Protein AF-A0A855YEQ7-F1 (afdb_monomer)

Secondary structure (DSSP, 8-state):
-EEEEEEE-SS-EEEEEE--TTS-HHHHHHHHHHHHHHHHHHH-TTHHHHSTT---S-S--------TTHHHHHHHHHHHHHHHHHHHHHHHS-SB-TTT--B-GGGGGG--

Mean predicted aligned error: 11.32 Å

Structure (mmCIF, N/CA/C/O backbone):
data_AF-A0A855YEQ7-F1
#
_entry.id   AF-A0A855YEQ7-F1
#
loop_
_atom_site.group_PDB
_atom_site.id
_atom_site.type_symbol
_atom_site.label_atom_id
_atom_site.label_alt_id
_atom_site.label_comp_id
_atom_site.label_asym_id
_atom_site.label_entity_id
_atom_site.label_seq_id
_atom_site.pdbx_PDB_ins_code
_atom_site.Cartn_x
_atom_site.Cartn_y
_atom_site.Cartn_z
_atom_site.occupancy
_atom_site.B_iso_or_equiv
_atom_site.auth_seq_id
_atom_site.auth_comp_id
_atom_site.auth_asym_id
_atom_site.auth_atom_id
_atom_site.pdbx_PDB_model_num
ATOM 1 N N . MET A 1 1 ? 3.427 -0.144 15.877 1.00 84.12 1 MET A N 1
ATOM 2 C CA . MET A 1 1 ? 2.854 -0.295 14.528 1.00 84.12 1 MET A CA 1
ATOM 3 C C . MET A 1 1 ? 3.107 -1.720 14.095 1.00 84.12 1 MET A C 1
ATOM 5 O O . MET A 1 1 ? 4.211 -2.188 14.335 1.00 84.12 1 MET A O 1
ATOM 9 N N . GLU A 1 2 ? 2.123 -2.392 13.507 1.00 91.06 2 GLU A N 1
ATOM 10 C CA . GLU A 1 2 ? 2.214 -3.827 13.221 1.00 91.06 2 GLU A CA 1
ATOM 11 C C . GLU A 1 2 ? 1.564 -4.166 11.876 1.00 91.06 2 GLU A C 1
ATOM 13 O O . GLU A 1 2 ? 0.474 -3.677 11.573 1.00 91.06 2 GLU A O 1
ATOM 18 N N . ILE A 1 3 ? 2.228 -4.996 11.070 1.00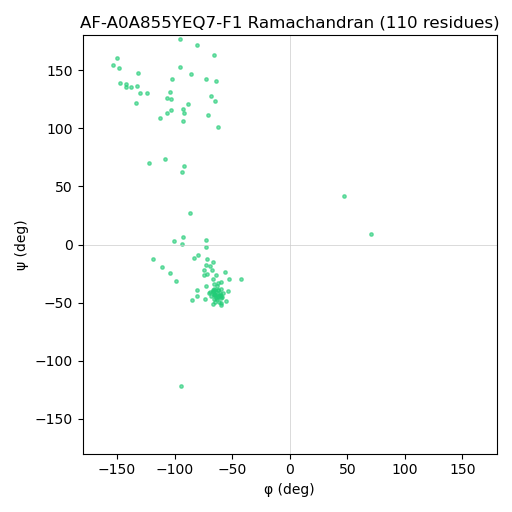 90.19 3 ILE A N 1
ATOM 19 C CA . ILE A 1 3 ? 1.667 -5.551 9.833 1.00 90.19 3 ILE A CA 1
ATOM 20 C C . ILE A 1 3 ? 1.037 -6.892 10.197 1.00 90.19 3 ILE A C 1
ATOM 22 O O . ILE A 1 3 ? 1.735 -7.798 10.637 1.00 90.19 3 ILE A O 1
ATOM 26 N N . ILE A 1 4 ? -0.278 -7.005 10.030 1.00 90.19 4 ILE A N 1
ATOM 27 C CA . ILE A 1 4 ? -1.028 -8.212 10.391 1.00 90.19 4 ILE A CA 1
ATOM 28 C C . ILE A 1 4 ? -0.972 -9.209 9.236 1.00 90.19 4 ILE A C 1
ATOM 30 O O . ILE A 1 4 ? -0.696 -10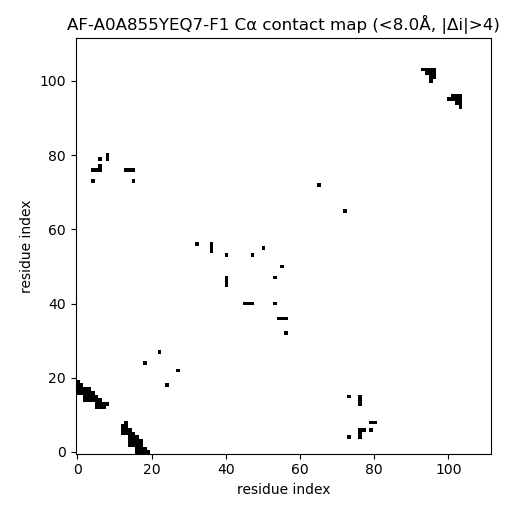.384 9.452 1.00 90.19 4 ILE A O 1
ATOM 34 N N . LYS A 1 5 ? -1.233 -8.734 8.011 1.00 88.56 5 LYS A N 1
ATOM 35 C CA . LYS A 1 5 ? -1.091 -9.499 6.766 1.00 88.56 5 LYS A CA 1
ATOM 36 C C . LYS A 1 5 ? -0.695 -8.587 5.620 1.00 88.56 5 LYS A C 1
ATOM 38 O O . LYS A 1 5 ? -1.037 -7.406 5.620 1.00 88.56 5 LYS A O 1
ATOM 43 N N . ALA A 1 6 ? -0.002 -9.148 4.643 1.00 90.38 6 ALA A N 1
ATOM 44 C CA . ALA A 1 6 ? 0.320 -8.478 3.399 1.00 90.38 6 ALA A CA 1
ATOM 45 C C . ALA A 1 6 ? 0.363 -9.508 2.273 1.00 90.38 6 ALA A C 1
ATOM 47 O O . ALA A 1 6 ? 0.901 -10.598 2.460 1.00 90.38 6 ALA A O 1
ATOM 48 N N . GLU A 1 7 ? -0.172 -9.135 1.121 1.00 89.88 7 GLU A N 1
ATOM 49 C CA . GLU A 1 7 ? -0.142 -9.919 -0.104 1.00 89.88 7 GLU A CA 1
ATOM 50 C C . GLU A 1 7 ? 0.340 -9.023 -1.246 1.00 89.88 7 GLU A C 1
ATOM 52 O O . GLU A 1 7 ? -0.119 -7.888 -1.412 1.00 89.88 7 GLU A O 1
ATOM 57 N N . ALA A 1 8 ? 1.321 -9.518 -1.998 1.00 89.56 8 ALA A N 1
ATOM 58 C CA . ALA A 1 8 ? 1.896 -8.823 -3.137 1.00 89.56 8 ALA A CA 1
ATOM 59 C C . ALA A 1 8 ? 1.414 -9.485 -4.430 1.00 89.56 8 ALA A C 1
ATOM 61 O O . ALA A 1 8 ? 1.780 -10.622 -4.725 1.00 89.56 8 ALA A O 1
ATOM 62 N N . CYS A 1 9 ? 0.614 -8.751 -5.196 1.00 86.88 9 CYS A N 1
ATOM 63 C CA . CYS A 1 9 ? 0.153 -9.140 -6.521 1.00 86.88 9 CYS A CA 1
ATOM 64 C C . CYS A 1 9 ? 1.074 -8.521 -7.588 1.00 86.88 9 CYS A C 1
ATOM 66 O O . CYS A 1 9 ? 1.999 -7.760 -7.288 1.00 86.88 9 CYS A O 1
ATOM 68 N N . LYS A 1 10 ? 0.828 -8.836 -8.862 1.00 83.56 10 LYS A N 1
ATOM 69 C CA . LYS A 1 10 ? 1.684 -8.397 -9.977 1.00 83.56 10 LYS A CA 1
ATOM 70 C C . LYS A 1 10 ? 1.722 -6.872 -10.159 1.00 83.56 10 LYS A C 1
ATOM 72 O O . LYS A 1 10 ? 2.761 -6.331 -10.529 1.00 83.56 10 LYS A O 1
ATOM 77 N N . ASP A 1 11 ? 0.610 -6.183 -9.919 1.00 86.25 11 ASP A N 1
ATOM 78 C CA . ASP A 1 11 ? 0.423 -4.747 -10.180 1.00 86.25 11 ASP A CA 1
ATOM 79 C C . ASP A 1 11 ? 0.113 -3.918 -8.917 1.00 86.25 11 ASP A C 1
ATOM 81 O O . ASP A 1 11 ? 0.171 -2.684 -8.950 1.00 86.25 11 ASP A O 1
ATOM 85 N N . ARG A 1 12 ? -0.199 -4.573 -7.794 1.00 87.88 12 ARG A N 1
ATOM 86 C CA . ARG A 1 12 ? -0.654 -3.938 -6.550 1.00 87.88 12 ARG A CA 1
ATOM 87 C C . ARG A 1 12 ? -0.249 -4.746 -5.316 1.00 87.88 12 ARG A C 1
ATOM 89 O O . ARG A 1 12 ? 0.037 -5.933 -5.400 1.00 87.88 12 ARG A O 1
ATOM 96 N N . ILE A 1 13 ? -0.237 -4.091 -4.157 1.00 91.81 13 ILE A N 1
ATOM 97 C CA . ILE A 1 13 ? 0.008 -4.738 -2.862 1.00 91.81 13 ILE A CA 1
ATOM 98 C C . ILE A 1 13 ? -1.166 -4.437 -1.938 1.00 91.81 13 ILE A C 1
ATOM 100 O O . ILE A 1 13 ? -1.532 -3.272 -1.757 1.00 91.81 13 ILE A O 1
ATOM 104 N N . HIS A 1 14 ? -1.706 -5.481 -1.319 1.00 91.94 14 HIS A N 1
ATOM 105 C CA . HIS A 1 14 ? -2.747 -5.401 -0.303 1.00 91.94 14 HIS A CA 1
ATOM 106 C C . HIS A 1 14 ? -2.130 -5.630 1.075 1.00 91.94 14 HIS A C 1
ATOM 108 O O . HIS A 1 14 ? -1.360 -6.564 1.277 1.00 91.94 14 HIS A O 1
ATOM 114 N N . MET A 1 15 ? -2.433 -4.764 2.042 1.00 91.88 15 MET A N 1
ATOM 115 C CA . MET A 1 15 ? -1.894 -4.881 3.399 1.00 91.88 15 MET A CA 1
ATOM 116 C C . MET A 1 15 ? -2.970 -4.601 4.437 1.00 91.88 15 MET A C 1
ATOM 118 O O . MET A 1 15 ? -3.688 -3.606 4.351 1.00 91.88 15 MET A O 1
ATOM 122 N N . LEU A 1 16 ? -3.013 -5.444 5.465 1.00 92.38 16 LEU A N 1
ATOM 123 C CA . LEU A 1 16 ? -3.771 -5.233 6.686 1.00 92.38 16 LEU A CA 1
ATOM 124 C C . LEU A 1 16 ? -2.811 -4.810 7.794 1.00 92.38 16 LEU A C 1
ATOM 126 O O . LEU A 1 16 ? -1.938 -5.577 8.208 1.00 92.38 16 LEU A O 1
ATOM 130 N N . VAL A 1 17 ? -2.975 -3.585 8.285 1.00 92.50 17 VAL A N 1
ATOM 131 C CA . VAL A 1 17 ? -1.990 -2.939 9.157 1.00 92.50 17 VAL A CA 1
ATOM 132 C C . VAL A 1 17 ? -2.669 -2.313 10.370 1.00 92.50 17 VAL A C 1
ATOM 134 O O . VAL A 1 17 ? -3.694 -1.647 10.249 1.00 92.50 17 VAL A O 1
ATOM 137 N N . SER A 1 18 ? -2.067 -2.494 11.543 1.00 92.75 18 SER A N 1
ATOM 138 C CA . SER A 1 18 ? -2.436 -1.809 12.780 1.00 92.75 18 SER A CA 1
ATOM 139 C C . SER A 1 18 ? -1.590 -0.544 12.949 1.00 92.75 18 SER A C 1
ATOM 141 O O . SER A 1 18 ? -0.385 -0.601 13.240 1.00 92.75 18 SER A O 1
ATOM 143 N N . ILE A 1 19 ? -2.222 0.612 12.735 1.00 91.62 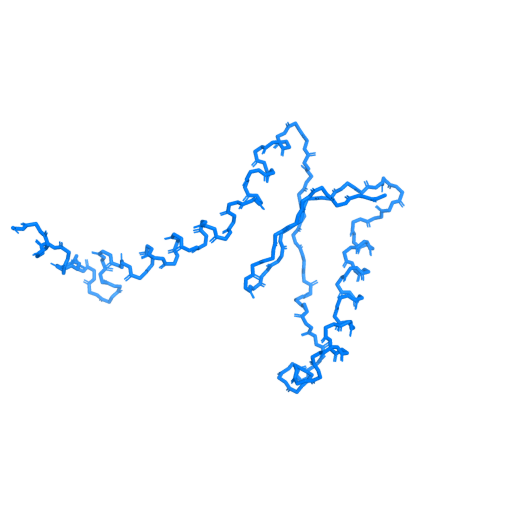19 ILE A N 1
ATOM 144 C CA . ILE A 1 19 ? -1.595 1.937 12.816 1.00 91.62 19 ILE A CA 1
ATOM 145 C C . ILE A 1 19 ? -1.998 2.606 14.141 1.00 91.62 19 ILE A C 1
ATOM 147 O O . ILE A 1 19 ? -3.190 2.746 14.412 1.00 91.62 19 ILE A O 1
ATOM 151 N N . PRO A 1 20 ? -1.038 3.048 14.976 1.00 92.94 20 PRO A N 1
ATOM 152 C CA . PRO A 1 20 ? -1.348 3.843 16.161 1.00 92.94 20 PRO A CA 1
ATOM 153 C C . PRO A 1 20 ? -1.975 5.191 15.784 1.00 92.94 20 PRO A C 1
ATOM 155 O O . PRO A 1 20 ? -1.477 5.854 14.881 1.00 92.94 20 PRO A O 1
ATOM 158 N N . LEU A 1 21 ? -2.970 5.660 16.545 1.00 90.62 21 LEU A N 1
ATOM 159 C CA . LEU A 1 21 ? -3.684 6.927 16.283 1.00 90.62 21 LEU A CA 1
ATOM 160 C C . LEU A 1 21 ? -2.780 8.172 16.205 1.00 90.62 21 LEU A C 1
ATOM 162 O O . LEU A 1 21 ? -3.144 9.162 15.582 1.00 90.62 21 LEU A O 1
ATOM 166 N N . LYS A 1 22 ? -1.594 8.130 16.827 1.00 93.38 22 LYS A N 1
ATOM 167 C CA . LYS A 1 22 ? -0.604 9.219 16.771 1.00 93.38 22 LYS A CA 1
ATOM 168 C C . LYS A 1 22 ? 0.040 9.378 15.388 1.00 93.38 22 LYS A C 1
ATOM 170 O O . LYS A 1 22 ? 0.653 10.408 15.126 1.00 93.38 22 LYS A O 1
ATOM 175 N N . LEU A 1 23 ? -0.042 8.359 14.533 1.00 93.19 23 LEU A N 1
ATOM 176 C CA . LEU A 1 23 ? 0.559 8.346 13.206 1.00 93.19 23 LEU A CA 1
ATOM 177 C C . LEU A 1 23 ? -0.534 8.494 12.148 1.00 93.19 23 LEU A C 1
ATOM 179 O O . LEU A 1 23 ? -1.476 7.705 12.107 1.00 93.19 23 LEU A O 1
ATOM 183 N N . SER A 1 24 ? -0.395 9.477 11.257 1.00 93.62 24 SER A N 1
ATOM 184 C CA . SER A 1 24 ? -1.333 9.615 10.147 1.00 93.62 24 SER A CA 1
ATOM 185 C C . SER A 1 24 ? -1.117 8.516 9.104 1.00 93.62 24 SER A C 1
ATOM 187 O O . SER A 1 24 ? 0.012 8.135 8.779 1.00 93.62 24 SER A O 1
ATOM 189 N N . VAL A 1 25 ? -2.220 8.032 8.532 1.00 92.94 25 VAL A N 1
ATOM 190 C CA . VAL A 1 25 ? -2.201 7.022 7.463 1.00 92.94 25 VAL A CA 1
ATOM 191 C C . VAL A 1 25 ? -1.386 7.509 6.262 1.00 92.94 25 VAL A C 1
ATOM 193 O O . VAL A 1 25 ? -0.587 6.760 5.704 1.00 92.94 25 VAL A O 1
ATOM 196 N N . SER A 1 26 ? -1.539 8.781 5.886 1.00 93.19 26 SER A N 1
ATOM 197 C CA . SER A 1 26 ? -0.822 9.378 4.757 1.00 93.19 26 SER A CA 1
ATOM 198 C C . SER A 1 26 ? 0.690 9.427 4.980 1.00 93.19 26 SER A C 1
ATOM 200 O O . SER A 1 26 ? 1.442 9.109 4.059 1.00 93.19 26 SER A O 1
ATOM 202 N N . ALA A 1 27 ? 1.146 9.763 6.192 1.00 93.44 27 ALA A N 1
ATOM 203 C CA . ALA A 1 27 ? 2.568 9.751 6.525 1.00 93.44 27 ALA A CA 1
ATOM 204 C C . ALA A 1 27 ? 3.131 8.329 6.485 1.00 93.44 27 ALA A C 1
ATOM 206 O O . ALA A 1 27 ? 4.199 8.109 5.911 1.00 93.44 27 ALA A O 1
ATOM 207 N N . PHE A 1 28 ? 2.393 7.356 7.027 1.00 93.75 28 PHE A N 1
ATOM 208 C CA . PHE A 1 28 ? 2.800 5.956 6.984 1.00 93.75 28 PHE A CA 1
ATOM 209 C C . PHE A 1 28 ? 2.953 5.442 5.545 1.00 93.75 28 PHE A C 1
ATOM 211 O O . PHE A 1 28 ? 4.012 4.931 5.179 1.00 93.75 28 PHE A O 1
ATOM 218 N N . ILE A 1 29 ? 1.930 5.621 4.707 1.00 94.38 29 ILE A N 1
ATOM 219 C CA . ILE A 1 29 ? 1.963 5.167 3.312 1.00 94.38 29 ILE A CA 1
ATOM 220 C C . ILE A 1 29 ? 3.021 5.929 2.506 1.00 94.38 29 ILE A C 1
ATOM 222 O O . ILE A 1 29 ? 3.720 5.327 1.690 1.00 94.38 29 ILE A O 1
ATOM 226 N N . GLY A 1 30 ? 3.189 7.230 2.752 1.00 94.38 30 GLY A N 1
ATOM 227 C CA . GLY A 1 30 ? 4.239 8.036 2.129 1.00 94.38 30 GLY A CA 1
ATOM 228 C C . GLY A 1 30 ? 5.637 7.505 2.443 1.00 94.38 30 GLY A C 1
ATOM 229 O O . GLY A 1 30 ? 6.447 7.321 1.532 1.00 94.38 30 GLY A O 1
ATOM 230 N N . TYR A 1 31 ? 5.897 7.183 3.712 1.00 94.38 31 TYR A N 1
ATOM 231 C CA . TYR A 1 31 ? 7.152 6.568 4.138 1.00 94.38 31 TYR A CA 1
ATOM 232 C C . TYR A 1 31 ? 7.362 5.201 3.480 1.00 94.38 31 TYR A C 1
ATOM 234 O O . TYR A 1 31 ? 8.414 4.960 2.885 1.00 94.38 31 TYR A O 1
ATOM 242 N N . LEU A 1 32 ? 6.349 4.330 3.531 1.00 94.19 32 LEU A N 1
ATOM 243 C CA . LEU A 1 32 ? 6.420 2.976 2.989 1.00 94.19 32 LEU A CA 1
ATOM 244 C C . LEU A 1 32 ? 6.705 2.989 1.481 1.00 94.19 32 LEU A C 1
ATOM 246 O O . LEU A 1 32 ? 7.645 2.340 1.020 1.00 94.19 32 LEU A O 1
ATOM 250 N N . LYS A 1 33 ? 5.945 3.775 0.708 1.00 93.75 33 LYS A N 1
ATOM 251 C CA . LYS A 1 33 ? 6.114 3.908 -0.748 1.00 93.75 33 LYS A CA 1
ATOM 252 C C . LYS A 1 33 ? 7.455 4.549 -1.107 1.00 93.75 33 LYS A C 1
ATOM 254 O O . LYS A 1 33 ? 8.099 4.125 -2.063 1.00 93.75 33 LYS A O 1
ATOM 259 N N . GLY A 1 34 ? 7.900 5.543 -0.338 1.00 93.25 34 GLY A N 1
ATOM 260 C CA . GLY A 1 34 ? 9.181 6.215 -0.560 1.00 93.25 34 GLY A CA 1
ATOM 261 C C . GLY A 1 34 ? 10.379 5.295 -0.322 1.00 93.25 34 GLY A C 1
ATOM 262 O O . GLY A 1 34 ? 11.244 5.171 -1.190 1.00 93.25 34 GLY A O 1
ATOM 263 N N . LYS A 1 35 ? 10.419 4.615 0.830 1.00 94.62 35 LYS A N 1
ATOM 264 C CA . LYS A 1 35 ? 11.525 3.715 1.191 1.00 94.62 35 LYS A CA 1
ATOM 265 C C . LYS A 1 35 ? 11.573 2.470 0.318 1.00 94.62 35 LYS A C 1
ATOM 267 O O . LYS A 1 35 ? 12.647 2.142 -0.175 1.00 94.62 35 LYS A O 1
ATOM 272 N N . SER A 1 36 ? 10.431 1.837 0.056 1.00 92.88 36 SER A N 1
ATOM 273 C CA . SER A 1 36 ? 10.374 0.686 -0.857 1.00 92.88 36 SER A CA 1
ATOM 274 C C . SER A 1 36 ? 10.837 1.051 -2.265 1.00 92.88 36 SER A C 1
ATOM 276 O O . SER A 1 36 ? 11.648 0.332 -2.836 1.00 92.88 36 SER A O 1
ATOM 278 N N . SER A 1 37 ? 10.411 2.199 -2.807 1.00 91.31 37 SER A N 1
ATOM 279 C CA . SER A 1 37 ? 10.866 2.639 -4.129 1.00 91.31 37 SER A CA 1
ATOM 280 C C . SER A 1 37 ? 12.383 2.820 -4.180 1.00 91.31 37 SER A C 1
ATOM 282 O O . SER A 1 37 ? 12.987 2.483 -5.194 1.00 91.31 37 SER A O 1
ATOM 284 N N . LEU A 1 38 ? 12.998 3.338 -3.111 1.00 90.31 38 LEU A N 1
ATOM 285 C CA . LEU A 1 38 ? 14.452 3.461 -3.030 1.00 90.31 38 LEU A CA 1
ATOM 286 C C . LEU A 1 38 ? 15.124 2.082 -3.011 1.00 90.31 38 LEU A C 1
ATOM 288 O O . LEU A 1 38 ? 16.015 1.845 -3.818 1.00 90.31 38 LEU A O 1
ATOM 292 N N . MET A 1 39 ? 14.663 1.174 -2.144 1.00 92.25 39 MET A N 1
ATOM 293 C CA . MET A 1 39 ? 15.224 -0.177 -2.016 1.00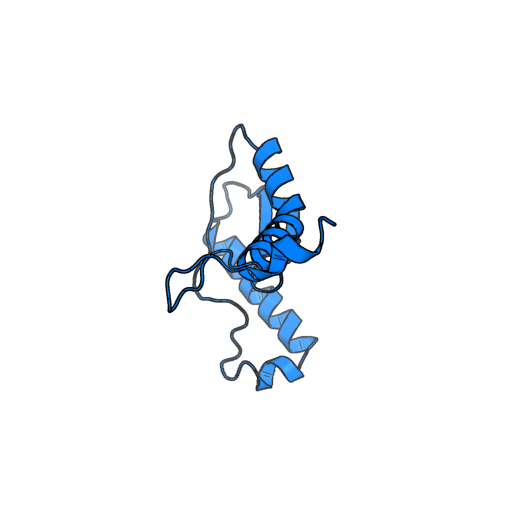 92.25 39 MET A CA 1
ATOM 294 C C . MET A 1 39 ? 15.110 -0.982 -3.316 1.00 92.25 39 MET A C 1
ATOM 296 O O . MET A 1 39 ? 16.068 -1.630 -3.720 1.00 92.25 39 MET A O 1
ATOM 300 N N . ILE A 1 40 ? 13.972 -0.899 -4.009 1.00 90.81 40 ILE A N 1
ATOM 301 C CA . ILE A 1 40 ? 13.745 -1.612 -5.273 1.00 90.81 40 ILE A CA 1
ATOM 302 C C . ILE A 1 40 ? 14.676 -1.095 -6.371 1.00 90.81 40 ILE A C 1
ATOM 304 O O . ILE A 1 40 ? 15.245 -1.891 -7.111 1.00 90.81 40 ILE A O 1
ATOM 308 N N . PHE A 1 41 ? 14.861 0.224 -6.490 1.00 89.38 41 PHE A N 1
ATOM 309 C CA . PHE A 1 41 ? 15.773 0.773 -7.499 1.00 89.38 41 PHE A CA 1
ATOM 310 C C . PHE A 1 41 ? 17.248 0.527 -7.185 1.00 89.38 41 PHE A C 1
ATOM 312 O O . PHE A 1 41 ? 18.051 0.513 -8.118 1.00 89.38 41 PHE A O 1
ATOM 319 N N . ASP A 1 42 ? 17.592 0.350 -5.911 1.00 89.25 42 ASP A N 1
ATOM 320 C CA . ASP A 1 42 ? 18.940 -0.020 -5.482 1.00 89.25 42 ASP A CA 1
ATOM 321 C C . ASP A 1 42 ? 19.238 -1.495 -5.800 1.00 89.25 42 ASP A C 1
ATOM 323 O O . ASP A 1 42 ? 20.240 -1.806 -6.438 1.00 89.25 42 ASP A O 1
ATOM 327 N N . GLN A 1 43 ? 18.308 -2.400 -5.473 1.00 90.31 43 GLN A N 1
ATOM 328 C CA . GLN A 1 43 ? 18.439 -3.841 -5.735 1.00 90.31 43 GLN A CA 1
ATOM 329 C C . GLN A 1 43 ? 18.295 -4.207 -7.220 1.00 90.31 43 GLN A C 1
ATOM 331 O O . GLN A 1 43 ? 18.965 -5.111 -7.715 1.00 90.31 43 GLN A O 1
ATOM 336 N N . HIS A 1 44 ? 17.432 -3.504 -7.953 1.00 86.69 44 HIS A N 1
ATOM 337 C CA . HIS A 1 44 ? 17.121 -3.779 -9.354 1.00 86.69 44 HIS A CA 1
ATOM 338 C C . HIS A 1 44 ? 17.412 -2.552 -10.221 1.00 86.69 44 HIS A C 1
ATOM 340 O O . HIS A 1 44 ? 16.508 -1.916 -10.773 1.00 86.69 44 HIS A O 1
ATOM 346 N N . ALA A 1 45 ? 18.699 -2.243 -10.395 1.00 79.75 45 ALA A N 1
ATOM 347 C CA . ALA A 1 45 ? 19.161 -1.089 -11.168 1.00 79.75 45 ALA A CA 1
ATOM 348 C C . ALA A 1 45 ? 18.574 -1.025 -12.595 1.00 79.75 45 ALA A C 1
ATOM 350 O O . ALA A 1 45 ? 18.331 0.063 -13.116 1.00 79.75 45 ALA A O 1
ATOM 351 N N . ASN A 1 46 ? 18.266 -2.175 -13.207 1.00 80.56 46 ASN A N 1
ATOM 352 C CA . ASN A 1 46 ? 17.652 -2.255 -14.537 1.00 80.56 46 ASN A CA 1
ATOM 353 C C . ASN A 1 46 ? 16.255 -1.606 -14.597 1.00 80.56 46 ASN A C 1
ATOM 355 O O . ASN A 1 46 ? 15.907 -0.980 -15.602 1.00 80.56 46 ASN A O 1
ATOM 359 N N . LEU A 1 47 ? 15.476 -1.663 -13.508 1.00 79.69 47 LEU A N 1
ATOM 360 C CA . LEU A 1 47 ? 14.155 -1.025 -13.433 1.00 79.69 47 LEU A CA 1
ATOM 361 C C . LEU A 1 47 ? 14.254 0.500 -13.533 1.00 79.69 47 LEU A C 1
ATOM 363 O O . LEU A 1 47 ? 13.335 1.149 -14.023 1.00 79.69 47 LEU A O 1
ATOM 367 N N . LYS A 1 48 ? 15.383 1.098 -13.143 1.00 69.69 48 LYS A N 1
ATOM 368 C CA . LYS A 1 48 ? 15.618 2.546 -13.255 1.00 69.69 48 LYS A CA 1
ATOM 369 C C . LYS A 1 48 ? 15.528 3.042 -14.702 1.00 69.69 48 LYS A C 1
ATOM 371 O O . LYS A 1 48 ? 15.101 4.174 -14.928 1.00 69.69 48 LYS A O 1
ATOM 376 N N . TYR A 1 49 ? 15.920 2.205 -15.664 1.00 70.56 49 TYR A N 1
ATOM 377 C CA . TYR A 1 49 ? 15.877 2.526 -17.091 1.00 70.56 49 TYR A CA 1
ATOM 378 C C . TYR A 1 49 ? 14.478 2.342 -17.682 1.00 70.56 49 TYR A C 1
ATOM 380 O O . TYR A 1 49 ? 14.036 3.174 -18.475 1.00 70.56 49 TYR A O 1
ATOM 388 N N . GLN A 1 50 ? 13.759 1.299 -17.256 1.00 76.81 50 GLN A N 1
ATOM 389 C CA . GLN A 1 50 ? 12.366 1.070 -17.656 1.00 76.81 50 GLN A CA 1
ATOM 390 C C . GLN A 1 50 ? 11.450 2.176 -17.109 1.00 76.81 50 GLN A C 1
ATOM 392 O O . GLN A 1 50 ? 10.690 2.804 -17.846 1.00 76.81 50 GLN A O 1
ATOM 397 N N . TYR A 1 51 ? 11.600 2.514 -15.828 1.00 75.44 51 TYR A N 1
ATOM 398 C CA . TYR A 1 51 ? 10.852 3.571 -15.157 1.00 75.44 51 TYR A CA 1
ATOM 399 C C . TYR A 1 51 ? 11.601 4.904 -15.242 1.00 75.44 51 TYR A C 1
ATOM 401 O O . TYR A 1 51 ? 12.019 5.443 -14.222 1.00 75.44 51 TYR A O 1
ATOM 409 N N . ARG A 1 52 ? 11.734 5.482 -16.445 1.00 67.94 52 ARG A N 1
ATOM 410 C CA . ARG A 1 52 ? 12.498 6.721 -16.755 1.00 67.94 52 ARG A CA 1
ATOM 411 C C . ARG A 1 52 ? 12.353 7.884 -15.751 1.00 67.94 52 ARG A C 1
ATOM 413 O O . ARG A 1 52 ? 13.276 8.676 -15.593 1.00 67.94 52 ARG A O 1
ATOM 420 N N . LYS A 1 53 ? 11.208 8.003 -15.062 1.00 75.06 53 LYS A N 1
ATOM 421 C CA . LYS A 1 53 ? 10.935 9.030 -14.030 1.00 75.06 53 LYS A CA 1
ATOM 422 C C . LYS A 1 53 ? 11.259 8.594 -12.590 1.00 75.06 53 LYS A C 1
ATOM 424 O O . LYS A 1 53 ? 10.920 9.323 -11.664 1.00 75.06 53 LYS A O 1
ATOM 429 N N . ARG A 1 54 ? 11.869 7.421 -12.396 1.00 76.62 54 ARG A N 1
ATOM 430 C CA . ARG A 1 54 ? 12.160 6.760 -11.108 1.00 76.62 54 ARG A CA 1
ATOM 431 C C . ARG A 1 54 ? 10.961 6.747 -10.157 1.00 76.62 54 ARG A C 1
ATOM 433 O O . ARG A 1 54 ? 11.090 7.012 -8.968 1.00 76.62 54 ARG A O 1
ATOM 440 N N . LYS A 1 55 ? 9.772 6.481 -10.700 1.00 84.50 55 LYS A N 1
ATOM 441 C CA . LYS A 1 55 ? 8.536 6.335 -9.926 1.00 84.50 55 LYS A CA 1
ATOM 442 C C . LYS A 1 55 ? 8.105 4.888 -10.018 1.00 84.50 55 LYS A C 1
ATOM 444 O O . LYS A 1 55 ? 7.700 4.461 -11.092 1.00 84.50 55 LYS A O 1
ATOM 449 N N . PHE A 1 56 ? 8.231 4.166 -8.912 1.00 88.31 56 PHE A N 1
ATOM 450 C CA . PHE A 1 56 ? 7.758 2.790 -8.826 1.00 88.31 56 PHE A CA 1
ATOM 451 C C . PHE A 1 56 ? 6.244 2.747 -8.567 1.00 88.31 56 PHE A C 1
ATOM 453 O O . PHE A 1 56 ? 5.507 2.046 -9.245 1.00 88.31 56 PHE A O 1
ATOM 460 N N . TRP A 1 57 ? 5.764 3.582 -7.641 1.00 91.44 57 TRP A N 1
ATOM 461 C CA . TRP A 1 57 ? 4.354 3.635 -7.263 1.00 91.44 57 TRP A CA 1
ATOM 462 C C . TRP A 1 57 ? 3.553 4.709 -8.010 1.00 91.44 57 TRP A C 1
ATOM 464 O O . TRP A 1 57 ? 4.065 5.784 -8.340 1.00 91.44 57 TRP A O 1
ATOM 474 N N . CYS A 1 58 ? 2.248 4.472 -8.169 1.00 90.50 58 CYS A N 1
ATOM 475 C CA . CYS A 1 58 ? 1.285 5.506 -8.547 1.00 90.50 58 CYS A CA 1
ATOM 476 C C . CYS A 1 58 ? 1.145 6.572 -7.436 1.00 90.50 58 CYS A C 1
ATOM 478 O O . CYS A 1 58 ? 1.550 6.359 -6.292 1.00 90.50 58 CYS A O 1
ATOM 480 N N . LYS A 1 59 ? 0.584 7.750 -7.746 1.00 89.56 59 LYS A N 1
ATOM 481 C CA . LYS A 1 59 ? 0.430 8.834 -6.751 1.00 89.56 59 LYS A CA 1
ATOM 482 C C . LYS A 1 59 ? -0.567 8.476 -5.640 1.00 89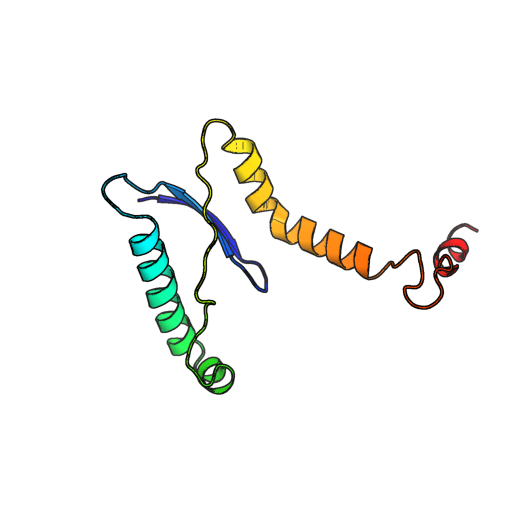.56 59 LYS A C 1
ATOM 484 O O . LYS A 1 59 ? -0.310 8.780 -4.480 1.00 89.56 59 LYS A O 1
ATOM 489 N N . GLY A 1 60 ? -1.670 7.822 -5.997 1.00 91.94 60 GLY A N 1
ATOM 490 C CA . GLY A 1 60 ? -2.751 7.479 -5.074 1.00 91.94 60 GLY A CA 1
ATO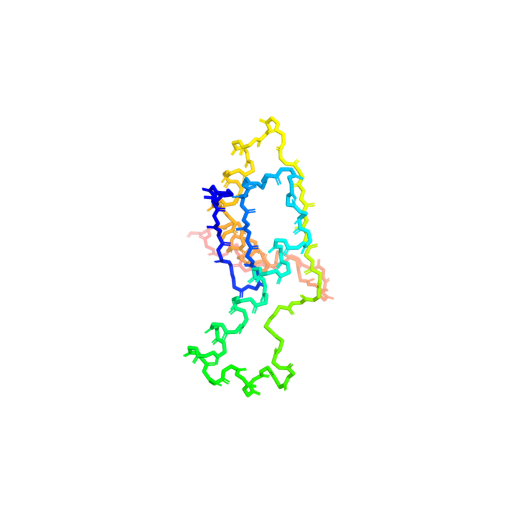M 491 C C . GLY A 1 60 ? -2.477 6.240 -4.223 1.00 91.94 60 GLY A C 1
ATOM 492 O O . GLY A 1 60 ? -1.491 5.525 -4.412 1.00 91.94 60 GLY A O 1
ATOM 493 N N . PHE A 1 61 ? -3.361 6.010 -3.263 1.00 94.44 61 PHE A N 1
ATOM 494 C CA . PHE A 1 61 ? -3.510 4.764 -2.520 1.00 94.44 61 PHE A CA 1
ATOM 495 C C . PHE A 1 61 ? -4.961 4.673 -2.041 1.00 94.44 61 PHE A C 1
ATOM 497 O O . PHE A 1 61 ? -5.624 5.700 -1.894 1.00 94.44 61 PHE A O 1
ATOM 504 N N . TYR A 1 62 ? -5.440 3.455 -1.816 1.00 92.12 62 TYR A N 1
ATOM 505 C CA . TYR A 1 62 ? -6.743 3.203 -1.214 1.00 92.12 62 TYR A CA 1
ATOM 506 C C . TYR A 1 62 ? -6.551 2.808 0.249 1.00 92.12 62 TYR A C 1
ATOM 508 O O . TYR A 1 62 ? -5.579 2.129 0.586 1.00 92.12 62 TYR A O 1
ATOM 516 N N . VAL A 1 63 ? -7.454 3.256 1.116 1.00 92.06 63 VAL A N 1
ATOM 517 C CA . VAL A 1 63 ? -7.485 2.845 2.517 1.00 92.06 63 VAL A CA 1
ATOM 518 C C . VAL A 1 63 ? -8.927 2.704 2.969 1.00 92.06 63 VAL A C 1
ATOM 520 O O . VAL A 1 63 ? -9.757 3.556 2.660 1.00 92.06 63 VAL A O 1
ATOM 523 N N . ASP A 1 64 ? -9.187 1.650 3.733 1.00 90.62 64 ASP A N 1
ATOM 524 C CA . ASP A 1 64 ? -10.441 1.459 4.442 1.00 90.62 64 ASP A CA 1
ATOM 525 C C . ASP A 1 64 ? -10.170 1.084 5.903 1.00 90.62 64 ASP A C 1
ATOM 527 O O . ASP A 1 64 ? -9.154 0.461 6.237 1.00 90.62 64 ASP A O 1
ATOM 531 N N . THR A 1 65 ? -11.058 1.512 6.794 1.00 89.31 65 THR A N 1
ATOM 532 C CA . THR A 1 65 ? -10.960 1.239 8.227 1.00 89.31 65 THR A CA 1
ATOM 533 C C . THR A 1 65 ? -11.633 -0.076 8.566 1.00 89.31 65 THR A C 1
ATOM 535 O O . THR A 1 65 ? -12.835 -0.251 8.386 1.00 89.31 65 THR A O 1
ATOM 538 N N . VAL A 1 66 ? -10.862 -0.997 9.137 1.00 85.94 66 VAL A N 1
ATOM 539 C CA . VAL A 1 66 ? -11.364 -2.320 9.498 1.00 85.94 66 VAL A CA 1
ATOM 540 C C . VAL A 1 66 ? -11.868 -2.318 10.938 1.00 85.94 66 VAL A C 1
ATOM 542 O O . VAL A 1 66 ? -11.093 -2.167 11.880 1.00 85.94 66 VAL A O 1
ATOM 545 N N . GLY A 1 67 ? -13.179 -2.494 11.099 1.00 83.19 67 GLY A N 1
ATOM 546 C CA . GLY A 1 67 ? -13.834 -2.677 12.394 1.00 83.19 67 GLY A CA 1
ATOM 547 C C . GLY A 1 67 ? -14.021 -4.156 12.750 1.00 83.19 67 GLY A C 1
ATOM 548 O O . GLY A 1 67 ? -13.077 -4.942 12.810 1.00 83.19 67 GLY A O 1
ATOM 549 N N . ARG A 1 68 ? -15.278 -4.558 12.977 1.00 80.06 68 ARG A N 1
ATOM 550 C CA . ARG A 1 68 ? -15.648 -5.910 13.443 1.00 80.06 68 ARG A CA 1
ATOM 551 C C . ARG A 1 68 ? -15.388 -7.028 12.419 1.00 80.06 68 ARG A C 1
ATOM 553 O O . ARG A 1 68 ? -15.190 -8.171 12.816 1.00 80.06 68 ARG A O 1
ATOM 560 N N . ASN A 1 69 ? -15.301 -6.707 11.128 1.00 83.06 69 ASN A N 1
ATOM 561 C CA . ASN A 1 69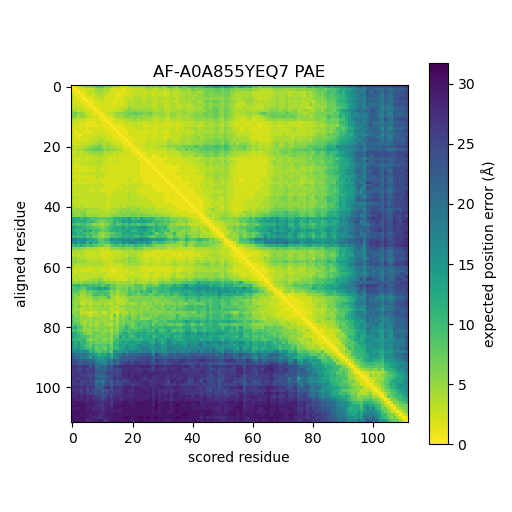 ? -15.167 -7.686 10.036 1.00 83.06 69 ASN A CA 1
ATOM 562 C C . ASN A 1 69 ? -13.714 -8.091 9.730 1.00 83.06 69 ASN A C 1
ATOM 564 O O . ASN A 1 69 ? -13.396 -8.495 8.613 1.00 83.06 69 ASN A O 1
ATOM 568 N N . LYS A 1 70 ? -12.819 -8.012 10.723 1.00 82.56 70 LYS A N 1
ATOM 569 C CA . LYS A 1 70 ? -11.384 -8.274 10.540 1.00 82.56 70 LYS A CA 1
ATOM 570 C C . LYS A 1 70 ? -11.098 -9.635 9.901 1.00 82.56 70 LYS A C 1
ATOM 572 O O . LYS A 1 70 ? -10.221 -9.716 9.054 1.00 82.56 70 LYS A O 1
ATOM 577 N N . LYS A 1 71 ? -11.838 -10.684 10.280 1.00 85.56 71 LYS A N 1
ATOM 578 C CA . LYS A 1 71 ? -11.639 -12.044 9.748 1.00 85.56 71 LYS A CA 1
ATOM 579 C C . LYS A 1 71 ? -11.918 -12.136 8.246 1.00 85.56 71 LYS A C 1
ATOM 581 O O . LYS A 1 71 ? -11.087 -12.659 7.522 1.00 85.56 71 LYS A O 1
ATOM 586 N N . VAL A 1 72 ? -13.026 -11.551 7.793 1.00 83.88 72 VAL A N 1
ATOM 587 C CA . VAL A 1 72 ? -13.433 -11.574 6.379 1.00 83.88 72 VAL A CA 1
ATOM 588 C C . VAL A 1 72 ? -12.407 -10.849 5.509 1.00 83.88 72 VAL A C 1
ATOM 590 O O . VAL A 1 72 ? -11.946 -11.384 4.511 1.00 83.88 72 VAL A O 1
ATOM 593 N N . ILE A 1 73 ? -11.976 -9.657 5.931 1.00 83.31 73 ILE A N 1
ATOM 594 C CA . ILE A 1 73 ? -10.963 -8.879 5.197 1.00 83.31 73 ILE A CA 1
ATOM 595 C C . ILE A 1 73 ? -9.612 -9.597 5.196 1.00 83.31 73 ILE A C 1
ATOM 597 O O . ILE A 1 73 ? -8.857 -9.537 4.231 1.00 83.31 73 ILE A O 1
ATOM 601 N N . GLN A 1 74 ? -9.301 -10.295 6.283 1.00 83.81 74 GLN A N 1
ATOM 602 C CA . GLN A 1 74 ? -8.083 -11.073 6.391 1.00 83.81 74 GLN A CA 1
ATOM 603 C C . GLN A 1 74 ? -8.066 -12.273 5.431 1.00 83.81 74 GLN A C 1
ATOM 605 O O . GLN A 1 74 ? -7.002 -12.577 4.903 1.00 83.81 74 GLN A O 1
ATOM 610 N N . GLU A 1 75 ? -9.196 -12.956 5.242 1.00 85.81 75 GLU A N 1
ATOM 611 C CA . GLU A 1 75 ? -9.344 -14.043 4.262 1.00 85.81 75 GLU A CA 1
ATOM 612 C C . GLU A 1 75 ? -9.308 -13.506 2.830 1.00 85.81 75 GLU A C 1
ATOM 614 O O . GLU A 1 75 ? -8.615 -14.065 1.987 1.00 85.81 75 GLU A O 1
ATOM 619 N N . TYR A 1 76 ? -9.959 -12.369 2.579 1.00 81.75 76 TYR A N 1
ATOM 620 C CA . TYR A 1 76 ? -9.904 -11.675 1.293 1.00 81.75 76 TYR A CA 1
ATOM 621 C C . TYR A 1 76 ? -8.457 -11.352 0.865 1.00 81.75 76 TYR A C 1
ATOM 623 O O . TYR A 1 76 ? -8.037 -11.743 -0.216 1.00 81.75 76 TYR A O 1
ATOM 631 N N . ILE A 1 77 ? -7.637 -10.770 1.755 1.00 82.19 77 ILE A N 1
ATOM 632 C CA . ILE A 1 77 ? -6.200 -10.479 1.504 1.00 82.19 77 ILE A CA 1
ATOM 633 C C . ILE A 1 77 ? -5.320 -11.750 1.510 1.00 82.19 77 ILE A C 1
ATOM 635 O O . ILE A 1 77 ? -4.101 -11.667 1.505 1.00 82.19 77 ILE A O 1
ATOM 639 N N . GLN A 1 78 ? -5.876 -12.947 1.654 1.00 83.12 78 GLN A N 1
ATOM 640 C CA . GLN A 1 78 ? -5.109 -14.179 1.426 1.00 83.12 78 GLN A CA 1
ATOM 641 C C . GLN A 1 78 ? -5.450 -14.834 0.102 1.00 83.12 78 GLN A C 1
ATOM 643 O O . GLN A 1 78 ? -4.650 -15.607 -0.418 1.00 83.12 78 GLN A O 1
ATOM 648 N N . ASN A 1 79 ? -6.651 -14.565 -0.394 1.00 83.50 79 ASN A N 1
ATOM 649 C CA . ASN A 1 79 ? -7.175 -15.177 -1.592 1.00 83.50 79 ASN A CA 1
ATOM 650 C C . ASN A 1 79 ? -7.050 -14.242 -2.799 1.00 83.50 79 ASN A C 1
ATOM 652 O O . ASN A 1 79 ? -7.484 -14.640 -3.876 1.00 83.50 79 ASN A O 1
ATOM 656 N N . GLN A 1 80 ? -6.447 -13.050 -2.669 1.00 80.00 80 GLN A N 1
ATOM 657 C CA . GLN A 1 80 ? -6.427 -12.063 -3.750 1.00 80.00 80 GLN A CA 1
ATOM 658 C C . GLN A 1 80 ? -5.738 -12.619 -4.996 1.00 80.00 80 GLN A C 1
ATOM 660 O O . GLN A 1 80 ? -6.277 -12.494 -6.092 1.00 80.00 80 GLN A O 1
ATOM 665 N N . LEU A 1 81 ? -4.595 -13.298 -4.845 1.00 77.62 81 LEU A N 1
ATOM 666 C CA . LEU A 1 81 ? -3.907 -13.918 -5.980 1.00 77.62 81 LEU A CA 1
ATOM 667 C C . LEU A 1 81 ? -4.767 -15.001 -6.647 1.00 77.62 81 LEU A C 1
ATOM 669 O O . LEU A 1 81 ? -4.775 -15.124 -7.868 1.00 77.62 81 LEU A O 1
ATOM 673 N N . GLN A 1 82 ? -5.489 -15.791 -5.849 1.00 78.06 82 GLN A N 1
ATOM 674 C CA . GLN A 1 82 ? -6.335 -16.874 -6.348 1.00 78.06 82 GLN A CA 1
ATOM 675 C C . GLN A 1 82 ? -7.568 -16.331 -7.078 1.00 78.06 82 GLN A C 1
ATOM 677 O O . GLN A 1 82 ? -7.937 -16.858 -8.127 1.00 78.06 82 GLN A O 1
ATOM 682 N N . GLU A 1 83 ? -8.189 -15.284 -6.543 1.00 74.31 83 GLU A N 1
ATOM 683 C CA . GLU A 1 83 ? -9.313 -14.588 -7.166 1.00 74.31 83 GLU A CA 1
ATOM 684 C C . GLU A 1 83 ? -8.890 -13.906 -8.470 1.00 74.31 83 GLU A C 1
ATOM 686 O O . GLU A 1 83 ? -9.586 -14.060 -9.473 1.00 74.31 83 GLU A O 1
ATOM 691 N N . ASP A 1 84 ? -7.727 -13.244 -8.498 1.00 74.00 84 ASP A N 1
ATOM 692 C CA . ASP A 1 84 ? -7.180 -12.623 -9.709 1.00 74.00 84 ASP A CA 1
ATOM 693 C C . ASP A 1 84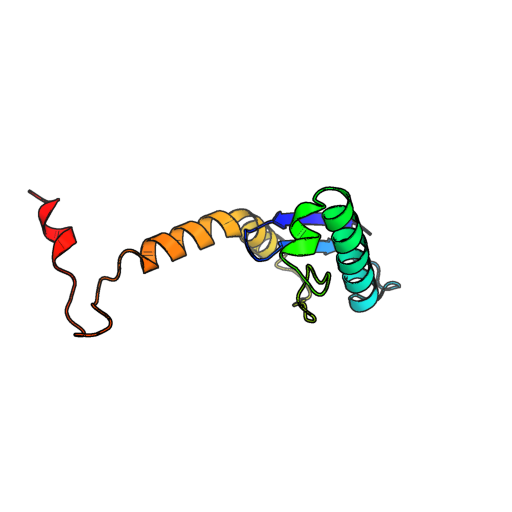 ? -6.924 -13.681 -10.804 1.00 74.00 84 ASP A C 1
ATOM 695 O O . ASP A 1 84 ? -7.317 -13.483 -11.953 1.00 74.00 84 ASP A O 1
ATOM 699 N N . ILE A 1 85 ? -6.357 -14.848 -10.459 1.00 74.12 85 ILE A N 1
ATOM 700 C CA . ILE A 1 85 ? -6.149 -15.963 -11.406 1.00 74.12 85 ILE A CA 1
ATOM 701 C C . ILE A 1 85 ? -7.480 -16.492 -11.951 1.00 74.12 85 ILE A C 1
ATOM 703 O O . ILE A 1 85 ? -7.601 -16.759 -13.148 1.00 74.12 85 ILE A O 1
ATOM 707 N N . VAL A 1 86 ? -8.481 -16.680 -11.088 1.00 72.50 86 VAL A N 1
ATOM 708 C CA . VAL A 1 86 ? -9.808 -17.163 -11.504 1.00 72.50 86 VAL A CA 1
ATOM 709 C C . VAL A 1 86 ? -10.485 -16.137 -12.411 1.00 72.50 86 VAL A C 1
ATOM 711 O O . VAL A 1 86 ? -11.043 -16.517 -13.439 1.00 72.50 86 VAL A O 1
ATOM 714 N N . ALA A 1 87 ? -10.397 -14.848 -12.084 1.00 70.25 87 ALA A N 1
ATOM 715 C CA . ALA A 1 87 ? -10.925 -13.774 -12.914 1.00 70.25 87 ALA A CA 1
ATOM 716 C C . ALA A 1 87 ? -10.235 -13.724 -14.286 1.00 70.25 87 ALA A C 1
ATOM 718 O O . ALA A 1 87 ? -10.926 -13.673 -15.302 1.00 70.25 87 ALA A O 1
ATOM 719 N N . GLU A 1 88 ? -8.902 -13.824 -14.337 1.00 66.38 88 GLU A N 1
ATOM 720 C CA . GLU A 1 88 ? -8.153 -13.907 -15.597 1.00 66.38 88 GLU A CA 1
ATOM 721 C C . GLU A 1 88 ? -8.593 -15.126 -16.431 1.00 66.38 88 GLU A C 1
ATOM 723 O O . GLU A 1 88 ? -8.883 -14.986 -17.620 1.00 66.38 88 GLU A O 1
ATOM 728 N N . GLN A 1 89 ? -8.752 -16.308 -15.825 1.00 60.94 89 GLN A N 1
ATOM 729 C CA . GLN A 1 89 ? -9.251 -17.502 -16.525 1.00 60.94 89 GLN A CA 1
ATOM 730 C C . GLN A 1 89 ? -10.678 -17.332 -17.065 1.00 60.94 89 GLN A C 1
ATOM 732 O O . GLN A 1 89 ? -10.962 -17.783 -18.175 1.00 60.94 89 GLN A O 1
ATOM 737 N N . ILE A 1 90 ? -11.566 -16.667 -16.320 1.00 61.44 90 ILE A N 1
ATOM 738 C CA . ILE A 1 90 ? -12.928 -16.360 -16.778 1.00 61.44 90 ILE A CA 1
ATOM 739 C C . ILE A 1 90 ? -12.887 -15.372 -17.950 1.00 61.44 90 ILE A C 1
ATOM 741 O O . ILE A 1 90 ? -13.609 -15.576 -18.920 1.00 61.44 90 ILE A O 1
ATOM 745 N N . THR A 1 91 ? -12.022 -14.351 -17.914 1.00 58.19 91 THR A N 1
ATOM 746 C CA . THR A 1 91 ? -11.858 -13.419 -19.047 1.00 58.19 91 THR A CA 1
ATOM 747 C C . THR A 1 91 ? -11.254 -14.077 -20.282 1.00 58.19 91 THR A C 1
ATOM 749 O O . THR A 1 91 ? -11.575 -13.675 -21.387 1.00 58.19 91 THR A O 1
ATOM 752 N N . MET A 1 92 ? -10.411 -15.102 -20.133 1.00 56.81 92 MET A N 1
ATOM 753 C CA . MET A 1 92 ? -9.910 -15.865 -21.283 1.00 56.81 92 MET A CA 1
ATOM 754 C C . MET A 1 92 ? -10.972 -16.800 -21.876 1.00 56.81 92 MET A C 1
ATOM 756 O O . MET A 1 92 ? -10.909 -17.132 -23.058 1.00 56.81 92 MET A O 1
ATOM 760 N N . ALA A 1 93 ? -11.942 -17.227 -21.068 1.00 57.19 93 ALA A N 1
ATOM 761 C CA . ALA A 1 93 ? -13.115 -17.967 -21.506 1.00 57.19 93 ALA A CA 1
ATOM 762 C C . ALA A 1 93 ? -14.277 -16.999 -21.781 1.00 57.19 93 ALA A C 1
ATOM 764 O O . ALA A 1 93 ? -15.313 -17.057 -21.117 1.00 57.19 93 ALA A O 1
ATOM 765 N N . GLU A 1 94 ? -14.121 -16.095 -22.753 1.00 58.12 94 GLU A N 1
ATOM 766 C CA . GLU A 1 94 ? -15.240 -15.278 -23.233 1.00 58.12 94 GLU A CA 1
ATOM 767 C C . GLU A 1 94 ? -16.304 -16.207 -23.830 1.00 58.12 94 GLU A C 1
ATOM 769 O O . GLU A 1 94 ? -16.167 -16.699 -24.948 1.00 58.12 94 GLU A O 1
ATOM 774 N N . TYR A 1 95 ? -17.365 -16.483 -23.064 1.00 58.88 95 TYR A N 1
ATOM 775 C CA . TYR A 1 95 ? -18.517 -17.268 -23.521 1.00 58.88 95 TYR A CA 1
ATOM 776 C C . TYR A 1 95 ? -19.316 -16.545 -24.608 1.00 58.88 95 TYR A C 1
ATOM 778 O O . TYR A 1 95 ? -20.133 -17.184 -25.258 1.00 58.88 95 TYR A O 1
ATOM 786 N N . ILE A 1 96 ? -19.092 -15.240 -24.790 1.00 60.62 96 ILE A N 1
ATOM 787 C CA . ILE A 1 96 ? -19.768 -14.365 -25.747 1.00 60.62 96 ILE A CA 1
ATOM 788 C C . ILE A 1 96 ? -18.688 -13.541 -26.450 1.00 60.62 96 ILE A C 1
ATOM 790 O O . ILE A 1 96 ? -17.928 -12.842 -25.785 1.00 60.62 96 ILE A O 1
ATOM 794 N N . ASP A 1 97 ? -18.621 -13.631 -27.775 1.00 68.62 97 ASP A N 1
ATOM 795 C CA . ASP A 1 97 ? -17.681 -12.874 -28.604 1.00 68.62 97 ASP A CA 1
ATOM 796 C C . ASP A 1 97 ? -17.989 -11.360 -28.511 1.00 68.62 97 ASP A C 1
ATOM 798 O O . ASP A 1 97 ? -19.110 -10.944 -28.818 1.00 68.62 97 ASP A O 1
ATOM 802 N N . PRO A 1 98 ? -17.029 -10.508 -28.111 1.00 59.66 98 PRO A N 1
ATOM 803 C CA . PRO A 1 98 ? -17.256 -9.082 -27.875 1.00 59.66 98 PRO A CA 1
ATOM 804 C C . PRO A 1 98 ? -17.477 -8.254 -29.152 1.00 59.66 98 PRO A C 1
ATOM 806 O O . PRO A 1 98 ? -17.903 -7.101 -29.057 1.00 59.66 98 PRO A O 1
ATOM 809 N N . PHE A 1 99 ? -17.209 -8.802 -30.340 1.00 62.75 99 PHE A N 1
ATOM 810 C CA . PHE A 1 99 ? -17.450 -8.132 -31.622 1.00 62.75 99 PHE A CA 1
ATOM 811 C C . PHE A 1 99 ? -18.756 -8.568 -32.283 1.00 62.75 99 PHE A C 1
ATOM 813 O O . PHE A 1 99 ? -19.375 -7.768 -32.986 1.00 62.75 99 PHE A O 1
ATOM 820 N N . THR A 1 100 ? -19.177 -9.815 -32.069 1.00 72.50 100 THR A N 1
ATOM 821 C CA . THR A 1 100 ? -20.360 -10.389 -32.735 1.00 72.50 100 THR A CA 1
ATOM 822 C C . THR A 1 100 ? -21.539 -10.635 -31.793 1.00 72.50 100 THR A C 1
ATOM 824 O O . THR A 1 100 ? -22.674 -10.727 -32.254 1.00 72.50 100 THR A O 1
ATOM 827 N N . GLY A 1 101 ? -21.307 -10.695 -30.479 1.00 64.38 101 GLY A N 1
ATOM 828 C CA . GLY A 1 101 ? -22.319 -11.021 -29.471 1.00 64.38 101 GLY A CA 1
ATOM 829 C C . GLY A 1 101 ? -22.762 -12.489 -29.484 1.00 64.38 101 GLY A C 1
ATOM 830 O O . GLY A 1 101 ? -23.733 -12.832 -28.810 1.00 64.38 101 GLY A O 1
ATOM 831 N N . GLU A 1 102 ? -22.093 -13.357 -30.249 1.00 67.50 102 GLU A N 1
ATOM 832 C CA . GLU A 1 102 ? -22.433 -14.778 -30.359 1.00 67.50 102 GLU A CA 1
ATOM 833 C C . GLU A 1 102 ? -21.788 -15.617 -29.246 1.00 67.50 102 GLU A C 1
ATOM 835 O O . GLU A 1 102 ? -20.661 -15.354 -28.829 1.00 67.50 102 GLU A O 1
ATOM 840 N N . GLU A 1 103 ? -22.469 -16.677 -28.791 1.00 67.50 103 GLU A N 1
ATOM 841 C CA . GLU A 1 103 ? -21.884 -17.616 -27.827 1.00 67.50 103 GLU A CA 1
ATOM 842 C C . GLU A 1 103 ? -20.728 -18.428 -28.453 1.00 67.50 103 GLU A C 1
ATOM 844 O O . GLU A 1 103 ? -20.900 -19.081 -29.492 1.00 67.50 103 GLU A O 1
ATOM 849 N N . THR A 1 104 ? -19.553 -18.460 -27.814 1.00 62.22 104 THR A N 1
ATOM 850 C CA . THR A 1 104 ? -18.382 -19.203 -28.310 1.00 62.22 104 THR A CA 1
ATOM 851 C C . THR A 1 104 ? -18.596 -20.719 -28.186 1.00 62.22 104 THR A C 1
ATOM 853 O O . THR A 1 104 ? -18.646 -21.324 -27.115 1.00 62.22 104 THR A O 1
ATOM 856 N N . LYS A 1 105 ? -18.723 -21.390 -29.337 1.00 57.81 105 LYS A N 1
ATOM 857 C CA . LYS A 1 105 ? -19.128 -22.809 -29.451 1.00 57.81 105 LYS A CA 1
ATOM 858 C C . LYS A 1 105 ? -18.062 -23.830 -29.011 1.00 57.81 105 LYS A C 1
ATOM 860 O O . LYS A 1 105 ? -18.327 -25.036 -29.047 1.00 57.81 105 LYS A O 1
ATOM 865 N N . GLU A 1 106 ? -16.864 -23.401 -28.613 1.00 55.41 106 GLU A N 1
ATOM 866 C CA . GLU A 1 106 ? -15.701 -24.294 -28.483 1.00 55.41 106 GLU A CA 1
ATOM 867 C C . GLU A 1 106 ? -15.733 -25.236 -27.265 1.00 55.41 106 GLU A C 1
ATOM 869 O O . GLU A 1 106 ? -15.149 -26.320 -27.313 1.00 55.41 106 GLU A O 1
ATOM 874 N N . LEU A 1 107 ? -16.495 -24.934 -26.210 1.00 51.69 107 LEU A N 1
ATOM 875 C CA . LEU A 1 107 ? -16.531 -25.784 -25.007 1.00 51.69 107 LEU A CA 1
ATOM 876 C C . LEU A 1 107 ? -17.480 -26.994 -25.107 1.00 51.69 107 LEU A C 1
ATOM 878 O O . LEU A 1 107 ? -17.391 -27.917 -24.294 1.00 51.69 107 LEU A O 1
ATOM 882 N N . ARG A 1 108 ? -18.349 -27.073 -26.128 1.00 45.62 108 ARG A N 1
ATOM 883 C CA . ARG A 1 108 ? -19.278 -28.212 -26.297 1.00 45.62 108 ARG A CA 1
ATOM 884 C C . ARG A 1 108 ? -18.605 -29.511 -26.755 1.00 45.62 108 ARG A C 1
ATOM 886 O O . ARG A 1 108 ? -19.189 -30.577 -26.579 1.00 45.62 108 ARG A O 1
ATOM 893 N N . LYS A 1 109 ? -17.384 -29.470 -27.301 1.00 45.50 109 LYS A N 1
ATOM 894 C CA . LYS A 1 109 ? -16.721 -30.666 -27.862 1.00 45.50 109 LYS A CA 1
ATOM 895 C C . LYS A 1 109 ? -16.060 -31.597 -26.834 1.00 45.50 109 LYS A C 1
ATOM 897 O O . LYS A 1 109 ? -15.682 -32.697 -27.215 1.00 45.50 109 LYS A O 1
ATOM 902 N N . LYS A 1 110 ? -15.952 -31.219 -25.551 1.00 44.50 110 LYS A N 1
ATOM 903 C CA . LYS A 1 110 ? -15.360 -32.076 -24.494 1.00 44.50 110 LYS A CA 1
ATOM 904 C C . LYS A 1 110 ? -16.363 -32.934 -23.706 1.00 44.50 110 LYS A C 1
ATOM 906 O O . LYS A 1 110 ? -15.948 -33.678 -22.827 1.00 44.50 110 LYS A O 1
ATOM 911 N N . LYS A 1 111 ? -17.663 -32.866 -24.016 1.00 41.62 111 LYS A N 1
ATOM 912 C CA . LYS A 1 111 ? -18.676 -33.811 -23.510 1.00 41.62 111 LYS A CA 1
ATOM 913 C C . LYS A 1 111 ? -19.142 -34.727 -24.644 1.00 41.62 111 LYS A C 1
ATOM 915 O O . LYS A 1 111 ? -20.241 -34.558 -25.168 1.00 41.62 111 LYS A O 1
ATOM 920 N N . LYS A 1 112 ? -18.290 -35.664 -25.042 1.00 36.25 112 LYS A N 1
ATOM 921 C CA . LYS A 1 112 ? -18.699 -36.886 -25.735 1.00 36.25 112 LYS A CA 1
ATOM 922 C C . LYS A 1 112 ? -17.836 -38.034 -25.253 1.00 36.25 112 LYS A C 1
ATOM 924 O O . LYS A 1 112 ? -16.620 -37.793 -25.099 1.00 36.25 112 LYS A O 1
#

Organism: NCBI:txid1472

InterPro domains:
  IPR002686 Transposase IS200-like [PF01797] (1-80)
  IPR002686 Transposase IS200-like [SM01321] (1-80)
  IPR036515 Transposase IS200-like superfamily [G3DSA:3.30.70.1290] (1-97)
  IPR036515 Transposase IS200-like superfamily [SSF143422] (2-80)

Nearest PDB structures (f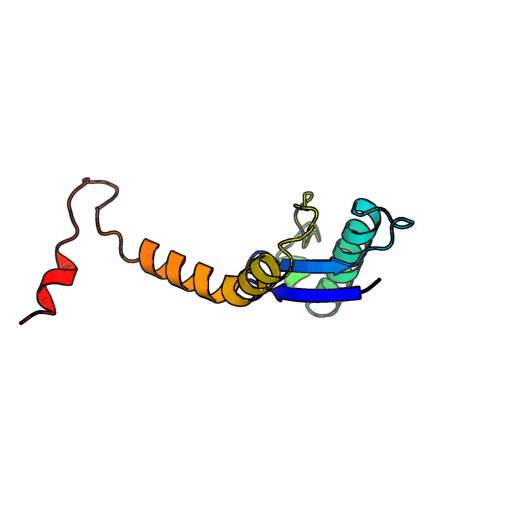oldseek):
  3kxy-assembly4_V  TM=2.462E-01  e=5.736E+00  Pseudomonas aeruginosa

pLDDT: mean 80.09, std 14.13, range [36.25, 94.62]

Foldseek 3Di:
DDWPDWDDDPQDIDTDDDDPPVDDPCNVVVVVQVVVLVVCCVVCVVVCVVVVVSHPDDPDDDDDDDDPCVVVVVVCNVCVRVVVVVVVVVVVLPLADPVPRDGDPPVPVVPD

Radius of gyration: 20.19 Å; Cα contacts (8 Å, |Δi|>4): 63; chains: 1; bounding box: 42×47×50 Å

Solvent-accessible surface area (backbone atoms only — not comparable to full-atom values): 7159 Å² total; per-residue (Å²): 119,48,79,77,46,70,36,80,53,99,91,51,71,49,73,43,68,51,73,53,90,92,54,58,69,66,59,51,51,50,49,52,56,52,53,50,42,50,53,49,43,67,76,38,55,70,52,46,66,76,32,74,82,71,57,79,70,72,94,76,84,89,87,81,86,82,66,93,58,48,67,62,56,52,51,49,57,67,40,48,67,59,51,52,51,51,50,51,54,49,65,73,55,52,58,49,38,94,88,78,70,45,70,55,72,75,74,66,75,79,78,120

Sequence (112 aa):
MEIIKAEACKDRIHMLVSIPLKLSVSAFIGYLKGKSSLMIFDQHANLKYQYRKRKFWCKGFYVDTVGRNKKVIQEYIQNQLQEDIVAEQITMAEYIDPFTGEETKELRKKKK